Protein AF-A0A1S3S8U5-F1 (afdb_monomer_lite)

Foldseek 3Di:
DPPPQAQKKKKFFADDDPPDDPLLVVLCVVQVRPDHGWMAMDGDDPVNVVSLVSNQQGMAMAGEDLVLLLCQCQVFWWFCDPNDTHR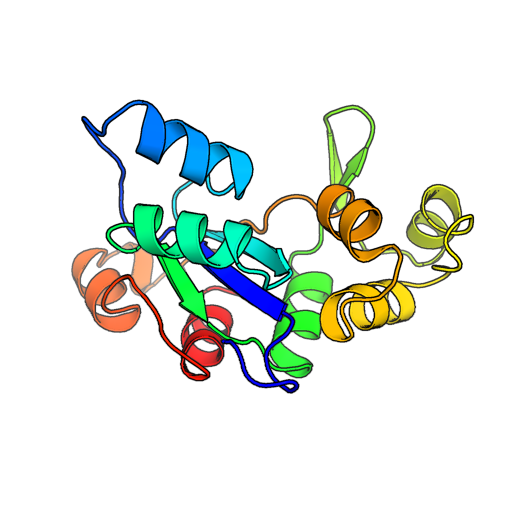QPDLCVQCVVCVVVVRRGSVSLSVCRNVVDPCNVVSRNRTRTGRFAADPVCVVPSPVVCVLLDGGHYDYHCVSVNSVRRD

Radius of gyration: 15.67 Å; chains: 1; bounding box: 39×31×40 Å

Structure (mmCIF, N/CA/C/O backbone):
data_AF-A0A1S3S8U5-F1
#
_entry.id   AF-A0A1S3S8U5-F1
#
loop_
_atom_site.group_PDB
_atom_site.id
_atom_site.type_symbol
_atom_site.label_atom_id
_atom_site.label_alt_id
_atom_site.label_comp_id
_atom_site.label_asym_id
_atom_site.label_entity_id
_atom_site.label_seq_id
_atom_site.pdbx_PDB_ins_code
_atom_site.Cartn_x
_atom_site.Cartn_y
_atom_site.Cartn_z
_atom_site.occupancy
_atom_site.B_iso_or_equiv
_atom_site.auth_seq_id
_atom_site.auth_comp_id
_atom_site.auth_asym_id
_atom_site.auth_atom_id
_atom_site.pdbx_PDB_model_num
ATOM 1 N N . MET A 1 1 ? -21.048 -1.174 -7.344 1.00 42.44 1 MET A N 1
ATOM 2 C CA . MET A 1 1 ? -19.752 -1.659 -7.884 1.00 42.44 1 MET A CA 1
ATOM 3 C C . MET A 1 1 ? -18.801 -0.467 -7.946 1.00 42.44 1 MET A C 1
ATOM 5 O O . MET A 1 1 ? -19.319 0.629 -8.128 1.00 42.44 1 MET A O 1
ATOM 9 N N . PRO A 1 2 ? -17.475 -0.616 -7.766 1.00 49.69 2 PRO A N 1
ATOM 10 C CA . PRO A 1 2 ? -16.551 0.492 -8.024 1.00 49.69 2 PRO A CA 1
ATOM 11 C C . PRO A 1 2 ? -16.723 0.948 -9.481 1.00 49.69 2 PRO A C 1
ATOM 13 O O . PRO A 1 2 ? -16.890 0.101 -10.359 1.00 49.69 2 PRO A O 1
ATOM 16 N N . SER A 1 3 ? -16.736 2.257 -9.741 1.00 58.00 3 SER A N 1
ATOM 17 C CA . SER A 1 3 ? -16.784 2.783 -11.111 1.00 58.00 3 SER A CA 1
ATOM 18 C C . SER A 1 3 ? -15.548 2.328 -11.900 1.00 58.00 3 SER A C 1
ATOM 20 O O . SER A 1 3 ? -14.514 2.017 -11.306 1.00 58.00 3 SER A O 1
ATOM 22 N N . ALA A 1 4 ? -15.617 2.316 -13.237 1.00 60.47 4 ALA A N 1
ATOM 23 C CA . ALA A 1 4 ? -14.496 1.917 -14.104 1.00 60.47 4 ALA A CA 1
ATOM 24 C C . ALA A 1 4 ? -13.181 2.677 -13.808 1.00 60.47 4 ALA A C 1
ATOM 26 O O . ALA A 1 4 ? -12.095 2.165 -14.067 1.00 60.47 4 ALA A O 1
ATOM 27 N N . LYS A 1 5 ? -13.288 3.868 -13.204 1.00 63.62 5 LYS A N 1
ATOM 28 C CA . LYS A 1 5 ? -12.179 4.747 -12.815 1.00 63.62 5 LYS A CA 1
ATOM 29 C C . LYS A 1 5 ? -11.425 4.281 -11.556 1.00 63.62 5 LYS A C 1
ATOM 31 O O . LYS A 1 5 ? -10.282 4.665 -11.352 1.00 63.62 5 LYS A O 1
ATOM 36 N N . ASN A 1 6 ? -12.029 3.420 -10.735 1.00 81.31 6 ASN A N 1
ATOM 37 C CA . ASN A 1 6 ? -11.580 3.119 -9.372 1.00 81.31 6 ASN A CA 1
ATOM 38 C C . ASN A 1 6 ? -11.155 1.649 -9.213 1.00 81.31 6 ASN A C 1
ATOM 40 O O . ASN A 1 6 ? -11.669 0.907 -8.372 1.00 81.31 6 ASN A O 1
ATOM 44 N N . ARG A 1 7 ? -10.217 1.215 -10.064 1.00 92.38 7 ARG A N 1
ATOM 45 C CA . ARG A 1 7 ? -9.703 -0.169 -10.101 1.00 92.38 7 ARG A CA 1
ATOM 46 C C . ARG A 1 7 ? -8.588 -0.442 -9.089 1.00 92.38 7 ARG A C 1
ATOM 48 O O . ARG A 1 7 ? -8.354 -1.605 -8.756 1.00 92.38 7 ARG A O 1
ATOM 55 N N . LEU A 1 8 ? -7.924 0.602 -8.598 1.00 96.06 8 LEU A N 1
ATOM 56 C CA . LEU A 1 8 ? -6.841 0.535 -7.621 1.00 96.06 8 LEU A CA 1
ATOM 57 C C . LEU A 1 8 ? -7.261 1.222 -6.328 1.00 96.06 8 LEU A C 1
AT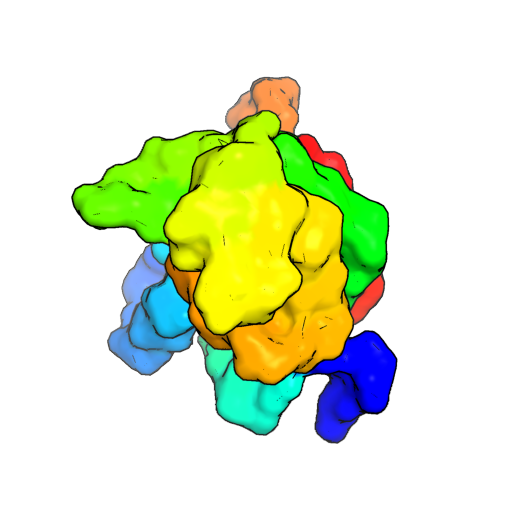OM 59 O O . LEU A 1 8 ? -7.675 2.375 -6.365 1.00 96.06 8 LEU A O 1
ATOM 63 N N . ALA A 1 9 ? -7.083 0.556 -5.193 1.00 96.88 9 ALA A N 1
ATOM 64 C CA . ALA A 1 9 ? -7.145 1.190 -3.887 1.00 96.88 9 ALA A CA 1
ATOM 65 C C . ALA A 1 9 ? -5.783 1.160 -3.194 1.00 96.88 9 ALA A C 1
ATOM 67 O O . ALA A 1 9 ? -4.979 0.247 -3.392 1.00 96.88 9 ALA A O 1
ATOM 68 N N . PHE A 1 10 ? -5.548 2.145 -2.340 1.00 97.38 10 PHE A N 1
ATOM 69 C CA . PHE A 1 10 ? -4.487 2.123 -1.349 1.00 97.38 10 PHE A CA 1
ATOM 70 C C . PHE A 1 10 ? -5.125 1.994 0.026 1.00 97.38 10 PHE A C 1
ATOM 72 O O . PHE A 1 10 ? -6.064 2.725 0.344 1.00 97.38 10 PHE A O 1
ATOM 79 N N . ALA A 1 11 ? -4.640 1.046 0.819 1.00 97.50 11 ALA A N 1
ATOM 80 C CA . ALA A 1 11 ? -5.132 0.775 2.159 1.00 97.50 11 ALA A CA 1
ATOM 81 C C . ALA A 1 11 ? -4.003 0.984 3.167 1.00 97.50 11 ALA A C 1
ATOM 83 O O . ALA A 1 11 ? -2.902 0.477 2.961 1.00 97.50 11 ALA A O 1
ATOM 84 N N . VAL A 1 12 ? -4.289 1.702 4.252 1.00 95.88 12 VAL A N 1
ATOM 85 C CA . VAL A 1 12 ? -3.351 2.020 5.332 1.00 95.88 12 VAL A CA 1
ATOM 86 C C . VAL A 1 12 ? -3.955 1.620 6.663 1.00 95.88 12 VAL A C 1
ATOM 88 O O . VAL A 1 12 ? -5.073 2.012 6.999 1.00 95.88 12 VAL A O 1
ATOM 91 N N . ARG A 1 13 ? -3.201 0.870 7.463 1.00 94.50 13 ARG A N 1
ATOM 92 C CA . ARG A 1 13 ? -3.594 0.588 8.843 1.00 94.50 13 ARG A CA 1
ATOM 93 C C . ARG A 1 13 ? -3.268 1.778 9.736 1.00 94.50 13 ARG A C 1
ATOM 95 O O . ARG A 1 13 ? -2.096 2.093 9.916 1.00 94.50 13 ARG A O 1
ATOM 102 N N . ILE A 1 14 ? -4.291 2.369 10.343 1.00 91.81 14 ILE A N 1
ATOM 103 C CA . ILE A 1 14 ? -4.152 3.579 11.170 1.00 91.81 14 ILE A CA 1
ATOM 104 C C . ILE A 1 14 ? -4.560 3.373 12.631 1.00 91.81 14 ILE A C 1
ATOM 106 O O . ILE A 1 14 ? -4.349 4.260 13.446 1.00 91.81 14 ILE A O 1
ATOM 110 N N . ARG A 1 15 ? -5.116 2.205 12.984 1.00 90.38 15 ARG A N 1
ATOM 111 C CA . ARG A 1 15 ? -5.403 1.837 14.378 1.00 90.38 15 ARG A CA 1
ATOM 112 C C . ARG A 1 15 ? -4.724 0.537 14.792 1.00 90.38 15 ARG A C 1
ATOM 114 O O . ARG A 1 15 ? -4.428 -0.354 13.979 1.00 90.38 15 ARG A O 1
ATOM 121 N N . GLU A 1 16 ? -4.491 0.425 16.093 1.00 90.25 16 GLU A N 1
ATOM 122 C CA . GLU A 1 16 ? -4.101 -0.832 16.714 1.00 90.25 16 GLU A CA 1
ATOM 123 C C . GLU A 1 16 ? -5.219 -1.874 16.596 1.00 90.25 16 GLU A C 1
ATOM 125 O O . GLU A 1 16 ? -6.399 -1.553 16.479 1.00 90.25 16 GLU A O 1
ATOM 130 N N . ILE A 1 17 ? -4.828 -3.146 16.600 1.00 90.31 17 ILE A N 1
ATOM 131 C CA . ILE A 1 17 ? -5.747 -4.277 16.482 1.00 90.31 17 ILE A CA 1
ATOM 132 C C . ILE A 1 17 ? -5.469 -5.173 17.681 1.00 90.31 17 ILE A C 1
ATOM 134 O O . ILE A 1 17 ? -4.387 -5.753 17.761 1.00 90.31 17 ILE A O 1
ATOM 138 N N . LYS A 1 18 ? -6.429 -5.265 18.603 1.00 89.94 18 LYS A N 1
ATOM 139 C CA . LYS A 1 18 ? -6.364 -6.090 19.818 1.00 89.94 18 LYS A CA 1
ATOM 140 C C . LYS A 1 18 ? -7.672 -6.868 19.961 1.00 89.94 18 LYS A C 1
ATOM 142 O O . LYS A 1 18 ? -8.733 -6.313 19.699 1.00 89.94 18 LYS A O 1
ATOM 147 N N . GLY A 1 19 ? -7.588 -8.149 20.326 1.00 88.38 19 GLY A N 1
ATOM 148 C CA . GLY A 1 19 ? -8.764 -8.972 20.652 1.00 88.38 19 GLY A CA 1
ATOM 149 C C . GLY A 1 19 ? -9.772 -9.192 19.516 1.00 88.38 19 GLY A C 1
ATOM 150 O O . GLY A 1 19 ? -10.950 -9.394 19.783 1.00 88.38 19 GLY A O 1
ATOM 151 N N . VAL A 1 20 ? -9.352 -9.131 18.247 1.00 92.44 20 VAL A N 1
ATOM 152 C CA . VAL A 1 20 ? -10.277 -9.266 17.106 1.00 92.44 20 VAL A CA 1
ATOM 153 C C . VAL A 1 20 ? -10.463 -10.713 16.662 1.00 92.44 20 VAL A C 1
ATOM 155 O O . VAL A 1 20 ? -9.562 -11.543 16.815 1.00 92.44 20 VAL A O 1
ATOM 158 N N . SER A 1 21 ? -11.604 -10.988 16.026 1.00 94.38 21 SER A N 1
ATOM 159 C CA . SER A 1 21 ? -11.928 -12.317 15.501 1.00 94.38 21 SER A CA 1
ATOM 160 C C . SER A 1 21 ? -10.871 -12.833 14.506 1.00 94.38 21 SER A C 1
ATOM 162 O O . SER A 1 21 ? -10.307 -12.043 13.735 1.00 94.38 21 SER A O 1
ATOM 164 N N . PRO A 1 22 ? -10.640 -14.160 14.427 1.00 95.00 22 PRO A N 1
ATOM 165 C CA . PRO A 1 22 ? -9.688 -14.750 13.479 1.00 95.00 22 PRO A CA 1
ATOM 166 C C . PRO A 1 22 ? -9.951 -14.350 12.021 1.00 95.00 22 PRO A C 1
ATOM 168 O O . PRO A 1 22 ? -9.023 -14.207 11.225 1.00 95.00 22 PRO A O 1
ATOM 171 N N . ARG A 1 23 ? -11.222 -14.109 11.674 1.00 94.12 23 ARG A N 1
ATOM 172 C CA . ARG A 1 23 ? -11.640 -13.662 10.341 1.00 94.12 23 ARG A CA 1
ATOM 173 C C . ARG A 1 23 ? -11.061 -12.286 9.993 1.00 94.12 23 ARG A C 1
ATOM 175 O O . ARG A 1 23 ? -10.493 -12.128 8.914 1.00 94.12 23 ARG A O 1
ATOM 182 N N . VAL A 1 24 ? -11.139 -11.326 10.920 1.00 94.62 24 VAL A N 1
ATOM 183 C CA . VAL A 1 24 ? -10.561 -9.981 10.752 1.00 94.62 24 VAL A CA 1
ATOM 184 C C . VAL A 1 24 ? -9.035 -10.058 10.706 1.00 94.62 24 VAL A C 1
ATOM 186 O O . VAL A 1 24 ? -8.423 -9.455 9.823 1.00 94.62 24 VAL A O 1
ATOM 189 N N . GLN A 1 25 ? -8.410 -10.857 11.583 1.00 94.25 25 GLN A N 1
ATOM 190 C CA . GLN A 1 25 ? -6.952 -11.050 11.569 1.00 94.25 25 GLN A CA 1
ATOM 191 C C . GLN A 1 25 ? -6.470 -11.578 10.216 1.00 94.25 25 GLN A C 1
ATOM 193 O O . GLN A 1 25 ? -5.512 -11.051 9.646 1.00 94.25 25 GLN A O 1
ATOM 198 N N . LYS A 1 26 ? -7.164 -12.581 9.666 1.00 95.06 26 LYS A N 1
ATOM 199 C CA . LYS A 1 26 ? -6.852 -13.149 8.353 1.00 95.06 26 LYS A CA 1
ATOM 200 C C . LYS A 1 26 ? -7.025 -12.116 7.238 1.00 95.06 26 LYS A C 1
ATOM 202 O O . LYS A 1 26 ? -6.147 -12.016 6.388 1.00 95.06 26 LYS A O 1
ATOM 207 N N . GLY A 1 27 ? -8.080 -11.298 7.275 1.00 95.56 27 GLY A N 1
ATOM 208 C CA . GLY A 1 27 ? -8.278 -10.198 6.322 1.00 95.56 27 GLY A CA 1
ATOM 209 C C . GLY A 1 27 ? -7.113 -9.201 6.319 1.00 95.56 27 GLY A C 1
ATOM 210 O O . GLY A 1 27 ? -6.535 -8.914 5.272 1.00 95.56 27 GLY A O 1
ATOM 211 N N . VAL A 1 28 ? -6.684 -8.749 7.499 1.00 95.25 28 VAL A N 1
ATOM 212 C CA . VAL A 1 28 ? -5.539 -7.833 7.656 1.00 95.25 28 VAL A CA 1
ATOM 213 C C . VAL A 1 28 ? -4.235 -8.466 7.164 1.00 95.25 28 VAL A C 1
ATOM 215 O O . VAL A 1 28 ? -3.423 -7.803 6.513 1.00 95.25 28 VAL A O 1
ATOM 218 N N . GLN A 1 29 ? -4.028 -9.758 7.430 1.00 94.62 29 GLN A N 1
ATOM 219 C CA . GLN A 1 29 ? -2.859 -10.492 6.944 1.00 94.62 29 GLN A CA 1
ATOM 220 C C . GLN A 1 29 ? -2.858 -10.653 5.419 1.00 94.62 29 GLN A C 1
ATOM 222 O O . GLN A 1 29 ? -1.802 -10.478 4.812 1.00 94.62 29 GLN A O 1
ATOM 227 N N . MET A 1 30 ? -4.010 -10.946 4.805 1.00 95.19 30 MET A N 1
ATOM 228 C CA . MET A 1 30 ? -4.157 -11.065 3.348 1.00 95.19 30 MET A CA 1
ATOM 229 C C . MET A 1 30 ? -3.924 -9.728 2.639 1.00 95.19 30 MET A C 1
ATOM 231 O O . MET A 1 30 ? -3.288 -9.697 1.590 1.00 95.19 30 MET A O 1
ATOM 235 N N . LEU A 1 31 ? -4.352 -8.618 3.247 1.00 95.94 31 LEU A N 1
ATOM 236 C CA . LEU A 1 31 ? -4.043 -7.260 2.780 1.00 95.94 31 LEU A CA 1
ATOM 237 C C . LEU A 1 31 ? -2.599 -6.829 3.085 1.00 95.94 31 LEU A C 1
ATOM 239 O O . LEU A 1 31 ? -2.156 -5.783 2.618 1.00 95.94 31 LEU A O 1
ATOM 243 N N . ARG A 1 32 ? -1.845 -7.647 3.831 1.00 95.50 32 ARG A N 1
ATOM 244 C CA . ARG A 1 32 ? -0.449 -7.417 4.234 1.00 95.50 32 ARG A CA 1
ATOM 245 C C . ARG A 1 32 ? -0.259 -6.216 5.177 1.00 95.50 32 ARG A C 1
ATOM 247 O O . ARG A 1 32 ? 0.849 -5.705 5.309 1.00 95.50 32 ARG A O 1
ATOM 254 N N . LEU A 1 33 ? -1.303 -5.836 5.917 1.00 95.75 33 LEU A N 1
ATOM 255 C CA . LEU A 1 33 ? -1.346 -4.666 6.808 1.00 95.75 33 LEU A CA 1
ATOM 256 C C . LEU A 1 33 ? -0.986 -5.007 8.271 1.00 95.75 33 LEU A C 1
ATOM 258 O O . LEU A 1 33 ? -1.687 -4.674 9.231 1.00 95.75 33 LEU A O 1
ATOM 262 N N . ARG A 1 34 ? 0.115 -5.743 8.466 1.00 92.44 34 ARG A N 1
ATOM 263 C CA . ARG A 1 34 ? 0.465 -6.345 9.772 1.00 92.44 34 ARG A CA 1
ATOM 264 C C . ARG A 1 34 ? 0.968 -5.349 10.816 1.00 92.44 34 ARG A C 1
ATOM 266 O O . ARG A 1 34 ? 0.837 -5.618 12.007 1.00 92.44 34 ARG A O 1
ATOM 273 N N . LYS A 1 35 ? 1.560 -4.234 10.392 1.00 92.31 35 LYS A N 1
ATOM 274 C CA . LYS A 1 35 ? 2.135 -3.207 11.277 1.00 92.31 35 LYS A CA 1
ATOM 275 C C . LYS A 1 35 ? 1.249 -1.959 11.267 1.00 92.31 35 LYS A C 1
ATOM 277 O O . LYS A 1 35 ? 0.592 -1.688 10.261 1.00 92.31 35 LYS A O 1
ATOM 282 N N . LEU A 1 36 ? 1.232 -1.205 12.363 1.00 91.25 36 LEU A N 1
ATOM 283 C CA . LEU A 1 36 ? 0.638 0.133 12.358 1.00 91.25 36 LEU A CA 1
ATOM 284 C C . LEU A 1 36 ? 1.364 1.002 11.317 1.00 91.25 36 LEU A C 1
ATOM 286 O O . LEU A 1 36 ? 2.569 0.836 11.122 1.00 91.25 36 LEU A O 1
ATOM 290 N N . PHE A 1 37 ? 0.616 1.839 10.600 1.00 91.88 37 PHE A N 1
ATOM 291 C CA . PHE A 1 37 ? 1.089 2.652 9.473 1.00 91.88 37 PHE A CA 1
ATOM 292 C C . PHE A 1 37 ? 1.736 1.849 8.334 1.00 91.88 37 PHE A C 1
ATOM 294 O O . PHE A 1 37 ? 2.537 2.369 7.559 1.00 91.88 37 PHE A O 1
ATOM 301 N N . SER A 1 38 ? 1.374 0.568 8.194 1.00 94.69 38 SER A N 1
ATOM 302 C CA . SER A 1 38 ? 1.660 -0.161 6.958 1.00 94.69 38 SER A CA 1
ATOM 303 C C . SER A 1 38 ? 0.629 0.178 5.886 1.00 94.69 38 SER A C 1
ATOM 305 O O . SER A 1 38 ? -0.558 0.311 6.192 1.00 94.69 38 SER A O 1
ATOM 307 N N . GLY A 1 39 ? 1.097 0.321 4.647 1.00 96.44 39 GLY A N 1
ATOM 308 C CA . GLY A 1 39 ? 0.284 0.617 3.474 1.00 96.44 39 GLY A CA 1
ATOM 309 C C . GLY A 1 39 ? 0.470 -0.417 2.365 1.00 96.44 39 GLY A C 1
ATOM 310 O O . GLY A 1 39 ? 1.564 -0.952 2.185 1.00 96.44 39 GLY A O 1
ATOM 311 N N . ALA A 1 40 ? -0.584 -0.711 1.608 1.00 97.50 40 ALA A N 1
ATOM 312 C CA . ALA A 1 40 ? -0.512 -1.621 0.467 1.00 97.50 40 ALA A CA 1
ATOM 313 C C . ALA A 1 40 ? -1.498 -1.242 -0.644 1.00 97.50 40 ALA A C 1
ATOM 315 O O . ALA A 1 40 ? -2.613 -0.784 -0.385 1.00 97.50 40 ALA A O 1
ATOM 316 N N . PHE A 1 41 ? -1.090 -1.495 -1.889 1.00 97.75 41 PHE A N 1
ATOM 317 C CA . PHE A 1 41 ? -1.960 -1.410 -3.059 1.00 97.75 41 PHE A CA 1
ATOM 318 C C . PHE A 1 41 ? -2.857 -2.644 -3.173 1.00 97.75 41 PHE A C 1
ATOM 320 O O . PHE A 1 41 ? -2.398 -3.783 -3.039 1.00 97.75 41 PHE A O 1
ATOM 327 N N . VAL A 1 42 ? -4.135 -2.416 -3.468 1.00 97.12 42 VAL A N 1
ATOM 328 C CA . VAL A 1 42 ? -5.183 -3.433 -3.546 1.00 97.12 42 VAL A CA 1
ATOM 329 C C . VAL A 1 42 ? -5.946 -3.273 -4.859 1.00 97.12 42 VAL A C 1
ATOM 331 O O . VAL A 1 42 ? -6.532 -2.228 -5.130 1.00 97.12 42 VAL A O 1
ATOM 334 N N . LYS A 1 43 ? -5.987 -4.335 -5.668 1.00 96.06 43 LYS A N 1
ATOM 335 C CA . LYS A 1 43 ? -6.848 -4.400 -6.857 1.00 96.06 43 LYS A CA 1
ATOM 336 C C . LYS A 1 43 ? -8.307 -4.503 -6.425 1.00 96.06 43 LYS A C 1
ATOM 338 O O . LYS A 1 43 ? -8.670 -5.411 -5.674 1.00 96.06 43 LYS A O 1
ATOM 343 N N . MET A 1 44 ? -9.149 -3.604 -6.919 1.00 95.00 44 MET A N 1
ATOM 344 C CA . MET A 1 44 ? -10.568 -3.550 -6.577 1.00 95.00 44 MET A CA 1
ATOM 345 C C . MET A 1 44 ? -11.363 -4.609 -7.342 1.00 95.00 44 MET A C 1
ATOM 347 O O . MET A 1 44 ? -11.368 -4.659 -8.568 1.00 95.00 44 MET A O 1
ATOM 351 N N . ASN A 1 45 ? -12.045 -5.471 -6.594 1.00 93.81 45 ASN A N 1
ATOM 352 C CA . ASN A 1 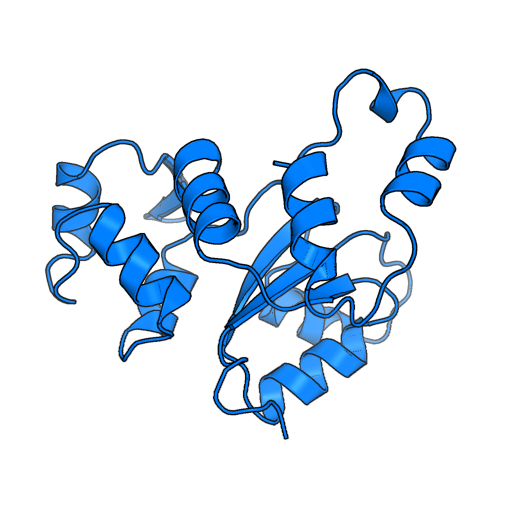45 ? -13.022 -6.448 -7.058 1.00 93.81 45 ASN A CA 1
ATOM 353 C C . ASN A 1 45 ? -14.021 -6.727 -5.916 1.00 93.81 45 ASN A C 1
ATOM 355 O O . ASN A 1 45 ? -13.902 -6.163 -4.826 1.00 93.81 45 ASN A O 1
ATOM 359 N N . LYS A 1 46 ? -15.028 -7.582 -6.145 1.00 92.94 46 LYS A N 1
ATOM 360 C CA . LYS A 1 46 ? -16.053 -7.880 -5.124 1.00 92.94 46 LYS A CA 1
ATOM 361 C C . LYS A 1 46 ? -15.437 -8.437 -3.830 1.00 92.94 46 LYS A C 1
ATOM 363 O O . LYS A 1 46 ? -15.838 -8.038 -2.740 1.00 92.94 46 LYS A O 1
ATOM 368 N N . THR A 1 47 ? -14.434 -9.303 -3.953 1.00 94.06 47 THR A N 1
ATOM 369 C CA . THR A 1 47 ? -13.762 -9.958 -2.825 1.00 94.06 47 THR A CA 1
ATOM 370 C C . THR A 1 47 ? -12.888 -8.991 -2.037 1.00 94.06 47 THR A C 1
ATOM 372 O O . THR A 1 47 ? -12.993 -8.942 -0.814 1.00 94.06 47 THR A O 1
ATOM 375 N N . SER A 1 48 ? -12.049 -8.195 -2.706 1.00 95.19 48 SER A N 1
ATOM 376 C CA . SER A 1 48 ? -11.211 -7.203 -2.030 1.00 95.19 48 SER A CA 1
ATOM 377 C C . SER A 1 48 ? -12.053 -6.113 -1.381 1.00 95.19 48 SER A C 1
ATOM 379 O O . SER A 1 48 ? -11.734 -5.703 -0.273 1.00 95.19 48 SER A O 1
ATOM 381 N N . MET A 1 49 ? -13.183 -5.728 -1.981 1.00 95.19 49 MET A N 1
ATOM 382 C CA . MET A 1 49 ? -14.132 -4.825 -1.335 1.00 95.19 49 MET A CA 1
ATOM 383 C C . MET A 1 49 ? -14.751 -5.454 -0.076 1.00 95.19 49 MET A C 1
ATOM 385 O O . MET A 1 49 ? -14.773 -4.837 0.982 1.00 95.19 49 MET A O 1
ATOM 389 N N . ALA A 1 50 ? -15.222 -6.700 -0.129 1.00 95.44 50 ALA A N 1
ATOM 390 C CA . ALA A 1 50 ? -15.737 -7.359 1.075 1.00 95.44 50 ALA A CA 1
ATOM 391 C C . ALA A 1 50 ? -14.669 -7.456 2.185 1.00 95.44 50 ALA A C 1
ATOM 393 O O . ALA A 1 50 ? -14.972 -7.279 3.364 1.00 95.44 50 ALA A O 1
ATOM 394 N N . MET A 1 51 ? -13.411 -7.691 1.803 1.00 96.19 51 MET A N 1
ATOM 395 C CA . MET A 1 51 ? -12.282 -7.762 2.728 1.00 96.19 51 MET A CA 1
ATOM 396 C C . MET A 1 51 ? -11.942 -6.394 3.330 1.00 96.19 51 MET A C 1
ATOM 398 O O . MET A 1 51 ? -11.741 -6.309 4.536 1.00 96.19 51 MET A O 1
ATOM 402 N N . LEU A 1 52 ? -11.936 -5.331 2.519 1.00 96.44 52 LEU A N 1
ATOM 403 C CA . LEU A 1 52 ? -11.746 -3.954 2.979 1.00 96.44 52 LEU A CA 1
ATOM 404 C C . LEU A 1 52 ? -12.850 -3.556 3.959 1.00 96.44 52 LEU A C 1
ATOM 406 O O . LEU A 1 52 ? -12.519 -3.129 5.057 1.00 96.44 52 LEU A O 1
ATOM 410 N N . LYS A 1 53 ? -14.124 -3.817 3.627 1.00 95.81 53 LYS A N 1
ATOM 411 C CA . LYS A 1 53 ? -15.276 -3.574 4.515 1.00 95.81 53 LYS A CA 1
ATOM 412 C C . LYS A 1 53 ? -15.132 -4.237 5.880 1.00 95.81 53 LYS A C 1
ATOM 414 O O . LYS A 1 53 ? -15.423 -3.641 6.906 1.00 95.81 53 LYS A O 1
ATOM 419 N N . MET A 1 54 ? -14.635 -5.469 5.902 1.00 95.94 54 MET A N 1
ATOM 420 C CA . MET A 1 54 ? -14.407 -6.204 7.145 1.00 95.94 54 MET A CA 1
ATOM 421 C C . MET A 1 54 ? -13.334 -5.564 8.038 1.00 95.94 54 MET A C 1
ATOM 423 O O . MET A 1 54 ? -13.419 -5.667 9.259 1.00 95.94 54 MET A O 1
ATOM 427 N N . VAL A 1 55 ? -12.314 -4.935 7.447 1.00 96.25 55 VAL A N 1
ATOM 428 C CA . VAL A 1 55 ? -11.197 -4.322 8.187 1.00 96.25 55 VAL A CA 1
ATOM 429 C C . VAL A 1 55 ? -11.341 -2.805 8.351 1.00 96.25 55 VAL A C 1
ATOM 431 O O . VAL A 1 55 ? -10.466 -2.185 8.959 1.00 96.25 55 VAL A O 1
ATOM 434 N N . GLU A 1 56 ? -12.434 -2.216 7.851 1.00 95.00 56 GLU A N 1
ATOM 435 C CA . GLU A 1 56 ? -12.733 -0.778 7.909 1.00 95.00 56 GLU A CA 1
ATOM 436 C C . GLU A 1 56 ? -12.511 -0.158 9.289 1.00 95.00 56 GLU A C 1
ATOM 438 O O . GLU A 1 56 ? -11.906 0.906 9.316 1.00 95.00 56 GLU A O 1
ATOM 443 N N . PRO A 1 57 ? -12.863 -0.790 10.429 1.00 94.88 57 PRO A N 1
ATOM 444 C CA . PRO A 1 57 ? -12.641 -0.192 11.749 1.00 94.88 57 PRO A CA 1
ATOM 445 C C . PRO A 1 57 ? -11.173 0.100 12.100 1.00 94.88 57 PRO A C 1
ATOM 447 O O . PRO A 1 57 ? -10.913 0.819 13.064 1.00 94.88 57 PRO A O 1
ATOM 450 N N . TYR A 1 58 ? -10.214 -0.450 11.347 1.00 94.44 58 TYR A N 1
ATOM 451 C CA . TYR A 1 58 ? -8.774 -0.338 11.613 1.00 94.44 58 TYR A CA 1
ATOM 452 C C . TYR A 1 58 ? -7.971 0.260 10.455 1.00 94.44 58 TYR A C 1
ATOM 454 O O . TYR A 1 58 ? -6.810 0.652 10.629 1.00 94.44 58 TYR A O 1
ATOM 462 N N . VAL A 1 59 ? -8.566 0.292 9.264 1.00 95.75 59 VAL A N 1
ATOM 463 C CA . VAL A 1 59 ? -7.892 0.601 8.005 1.00 95.75 59 VAL A CA 1
ATOM 464 C C . VAL A 1 59 ? -8.605 1.756 7.321 1.00 95.75 59 VAL A C 1
ATOM 466 O O . VAL A 1 59 ? -9.801 1.682 7.053 1.00 95.75 59 VAL A O 1
ATOM 469 N N . ALA A 1 60 ? -7.856 2.804 6.994 1.00 95.88 60 ALA A N 1
ATOM 470 C CA . ALA A 1 60 ? -8.298 3.824 6.056 1.00 95.88 60 ALA A CA 1
ATOM 471 C C . ALA A 1 60 ? -7.924 3.383 4.638 1.00 95.88 60 ALA A C 1
ATOM 473 O O . ALA A 1 60 ? -6.798 2.944 4.400 1.00 95.88 60 ALA A O 1
ATOM 474 N N . TRP A 1 61 ? -8.850 3.478 3.690 1.00 97.06 61 TRP A N 1
ATOM 475 C CA . TRP A 1 61 ? -8.579 3.094 2.306 1.00 97.06 61 TRP A CA 1
ATOM 476 C C . TRP A 1 61 ? -9.297 4.000 1.313 1.00 97.06 61 TRP A C 1
ATOM 478 O O . TRP A 1 61 ? -10.348 4.563 1.603 1.00 97.06 61 TRP A O 1
ATOM 488 N N . GLY A 1 62 ? -8.733 4.148 0.121 1.00 96.19 62 GLY A N 1
ATOM 489 C CA . GLY A 1 62 ? -9.314 4.977 -0.930 1.00 96.19 62 GLY A CA 1
ATOM 490 C C . GLY A 1 62 ? -8.582 4.818 -2.253 1.00 96.19 62 GLY A C 1
ATOM 491 O O . GLY A 1 62 ? -7.797 3.887 -2.417 1.00 96.19 62 GLY A O 1
ATOM 492 N N . PHE A 1 63 ? -8.828 5.727 -3.188 1.00 96.19 63 PHE A N 1
ATOM 493 C CA . PHE A 1 63 ? -8.309 5.674 -4.552 1.00 96.19 63 PHE A CA 1
ATOM 494 C C . PHE A 1 63 ? -7.106 6.622 -4.697 1.00 96.19 63 PHE A C 1
ATOM 496 O O . PHE A 1 63 ? -7.275 7.847 -4.641 1.00 96.19 63 PHE A O 1
ATOM 503 N N . PRO A 1 64 ? -5.877 6.088 -4.834 1.00 96.12 64 PRO A N 1
ATOM 504 C CA . PRO A 1 64 ? -4.698 6.920 -4.997 1.00 96.12 64 PRO A CA 1
ATOM 505 C C . PRO A 1 64 ? -4.662 7.529 -6.405 1.00 96.12 64 PRO A C 1
ATOM 507 O O . PRO A 1 64 ? -5.088 6.911 -7.381 1.00 96.12 64 PRO A O 1
ATOM 510 N N . ASN A 1 65 ? -4.120 8.737 -6.523 1.00 95.00 65 ASN A N 1
ATOM 511 C CA . ASN A 1 65 ? -3.794 9.339 -7.813 1.00 95.00 65 ASN A CA 1
ATOM 512 C C . ASN A 1 65 ? -2.383 8.919 -8.276 1.00 95.00 65 ASN A C 1
ATOM 514 O O . ASN A 1 65 ? -1.596 8.376 -7.498 1.00 95.00 65 ASN A O 1
ATOM 518 N N . TRP A 1 66 ? -2.057 9.193 -9.544 1.00 94.31 66 TRP A N 1
ATOM 519 C CA . TRP A 1 66 ? -0.751 8.868 -10.133 1.00 94.31 66 TRP A CA 1
ATOM 520 C C . TRP A 1 66 ? 0.424 9.400 -9.306 1.00 94.31 66 TRP A C 1
ATOM 522 O O . TRP A 1 66 ? 1.371 8.670 -9.019 1.00 94.31 66 TRP A O 1
ATOM 532 N N . LYS A 1 67 ? 0.333 10.660 -8.861 1.00 95.00 67 LYS A N 1
ATOM 533 C CA . LYS A 1 67 ? 1.375 11.320 -8.069 1.00 95.00 67 LYS A CA 1
ATOM 534 C C . LYS A 1 67 ? 1.638 10.575 -6.760 1.00 95.00 67 LYS A C 1
ATOM 536 O O . LYS A 1 67 ? 2.790 10.302 -6.446 1.00 95.00 67 LYS A O 1
ATOM 541 N N . SER A 1 68 ? 0.594 10.194 -6.029 1.00 95.62 68 SER A N 1
ATOM 542 C CA . SER A 1 68 ? 0.717 9.453 -4.773 1.00 95.62 68 SER A CA 1
ATOM 543 C C . SER A 1 68 ? 1.288 8.049 -4.974 1.00 95.62 68 SER A C 1
ATOM 545 O O . SER A 1 68 ? 2.122 7.627 -4.177 1.00 95.62 68 SER A O 1
ATOM 547 N N . VAL A 1 69 ? 0.900 7.336 -6.040 1.00 96.25 69 VAL A N 1
ATOM 548 C CA . VAL A 1 69 ? 1.493 6.025 -6.370 1.00 96.25 69 VAL A CA 1
ATOM 549 C C . VAL A 1 69 ? 2.984 6.167 -6.673 1.00 96.25 69 VAL A C 1
ATOM 551 O O . VAL A 1 69 ? 3.803 5.457 -6.087 1.00 96.25 69 VAL A O 1
ATOM 554 N N . ARG A 1 70 ? 3.334 7.124 -7.537 1.00 95.62 70 ARG A N 1
ATOM 555 C CA . ARG A 1 70 ? 4.711 7.418 -7.935 1.00 95.62 70 ARG A CA 1
ATOM 556 C C . ARG A 1 70 ? 5.582 7.792 -6.740 1.00 95.62 70 ARG A C 1
ATOM 558 O O . ARG A 1 70 ? 6.635 7.198 -6.544 1.00 95.62 70 ARG A O 1
ATOM 565 N N . GLU A 1 71 ? 5.135 8.728 -5.906 1.00 94.56 71 GLU A N 1
ATOM 566 C CA . GLU A 1 71 ? 5.889 9.159 -4.725 1.00 94.56 71 GLU A CA 1
ATOM 567 C C . GLU A 1 71 ? 6.072 8.038 -3.695 1.00 94.56 71 GLU A C 1
ATOM 569 O O . GLU A 1 71 ? 7.135 7.960 -3.083 1.00 94.56 71 GLU A O 1
ATOM 574 N N . LEU A 1 72 ? 5.072 7.172 -3.489 1.00 95.19 72 LEU A N 1
ATOM 575 C CA . LEU A 1 72 ? 5.193 6.027 -2.580 1.00 95.19 72 LEU A CA 1
ATOM 576 C C . LEU A 1 72 ? 6.257 5.044 -3.063 1.00 95.19 72 LEU A C 1
ATOM 578 O O . LEU A 1 72 ? 7.112 4.625 -2.285 1.00 95.19 72 LEU A O 1
ATOM 582 N N . ILE A 1 73 ? 6.208 4.679 -4.343 1.00 94.50 73 ILE A N 1
ATOM 583 C CA . ILE A 1 73 ? 7.150 3.724 -4.929 1.00 94.50 73 ILE A CA 1
ATOM 584 C C . ILE A 1 73 ? 8.564 4.311 -4.951 1.00 94.50 73 ILE A C 1
ATOM 586 O O . ILE A 1 73 ? 9.493 3.636 -4.522 1.00 94.50 73 ILE A O 1
ATOM 590 N N . LEU A 1 74 ? 8.733 5.570 -5.357 1.00 93.06 74 LEU A N 1
ATOM 591 C CA . LEU A 1 74 ? 10.055 6.198 -5.428 1.00 93.06 74 LEU A CA 1
ATOM 592 C C . LEU A 1 74 ? 10.694 6.407 -4.050 1.00 93.06 74 LEU A C 1
ATOM 594 O O . LEU A 1 74 ? 11.883 6.165 -3.884 1.00 93.06 74 LEU A O 1
ATOM 598 N N . LYS A 1 75 ? 9.927 6.863 -3.052 1.00 92.00 75 LYS A N 1
ATOM 599 C CA . LYS A 1 75 ? 10.486 7.199 -1.730 1.00 92.00 75 LYS A CA 1
ATOM 600 C C . LYS A 1 75 ? 10.566 6.005 -0.787 1.00 92.00 75 LYS A C 1
ATOM 602 O O . LYS A 1 75 ? 11.433 5.961 0.082 1.00 92.00 75 LYS A O 1
ATOM 607 N N . ARG A 1 76 ? 9.622 5.066 -0.895 1.00 92.75 76 ARG A N 1
ATOM 608 C CA . ARG A 1 76 ? 9.421 3.985 0.086 1.00 92.75 76 ARG A CA 1
ATOM 609 C C . ARG A 1 76 ? 9.298 2.602 -0.540 1.00 92.75 76 ARG A C 1
ATOM 611 O O . ARG A 1 76 ? 9.074 1.634 0.190 1.00 92.75 76 ARG A O 1
ATOM 618 N N . GLY A 1 77 ? 9.426 2.491 -1.860 1.00 93.69 77 GLY A N 1
ATOM 619 C CA . GLY A 1 77 ? 9.382 1.223 -2.568 1.00 93.69 77 GLY A CA 1
ATOM 620 C C . GLY A 1 77 ? 10.531 0.318 -2.146 1.00 93.69 77 GLY A C 1
ATOM 621 O O . GLY A 1 77 ? 11.706 0.665 -2.241 1.00 93.69 77 GLY A O 1
ATOM 622 N N . GLN A 1 78 ? 10.176 -0.872 -1.680 1.00 95.00 78 GLN A N 1
ATOM 623 C CA . GLN A 1 78 ? 11.121 -1.935 -1.374 1.00 95.00 78 GLN A CA 1
ATOM 624 C C . GLN A 1 78 ? 10.659 -3.197 -2.088 1.00 95.00 78 GLN A C 1
ATOM 626 O O . GLN A 1 78 ? 9.476 -3.523 -2.052 1.00 95.00 78 GLN A O 1
ATOM 631 N N . ALA A 1 79 ? 11.575 -3.917 -2.714 1.00 94.25 79 ALA A N 1
ATOM 632 C CA . ALA A 1 79 ? 11.344 -5.237 -3.263 1.00 94.25 79 ALA A CA 1
ATOM 633 C C . ALA A 1 79 ? 11.500 -6.313 -2.189 1.00 94.25 79 ALA A C 1
ATOM 635 O O . ALA A 1 79 ? 12.348 -6.224 -1.299 1.00 94.25 79 ALA A O 1
ATOM 636 N N . LYS A 1 80 ? 10.699 -7.366 -2.308 1.00 92.75 80 LYS A N 1
ATOM 637 C CA . LYS A 1 80 ? 10.809 -8.598 -1.537 1.00 92.75 80 LYS A CA 1
ATOM 638 C C . LYS A 1 80 ? 11.664 -9.609 -2.306 1.00 92.75 80 LYS A C 1
ATOM 640 O O . LYS A 1 80 ? 11.154 -10.258 -3.215 1.00 92.75 80 LYS A O 1
ATOM 645 N N . ILE A 1 81 ? 12.916 -9.785 -1.889 1.00 89.44 81 ILE A N 1
ATOM 646 C CA . ILE A 1 81 ? 13.860 -10.775 -2.440 1.00 89.44 81 ILE A CA 1
ATOM 647 C C . ILE A 1 81 ? 14.285 -11.719 -1.322 1.00 89.44 81 ILE A C 1
ATOM 649 O O . ILE A 1 81 ? 14.628 -11.240 -0.248 1.00 89.44 81 ILE A O 1
ATOM 653 N N . ASP A 1 82 ? 14.216 -13.034 -1.537 1.00 84.31 82 ASP A N 1
ATOM 654 C CA . ASP A 1 82 ? 14.752 -14.065 -0.628 1.00 84.31 82 ASP A CA 1
ATOM 655 C C . ASP A 1 82 ? 14.444 -13.847 0.861 1.00 84.31 82 ASP A C 1
ATOM 657 O O . ASP A 1 82 ? 15.273 -14.030 1.746 1.00 84.31 82 ASP A O 1
ATOM 661 N N . LYS A 1 83 ? 13.196 -13.447 1.148 1.00 81.31 83 LYS A N 1
ATOM 662 C CA . LYS A 1 83 ? 12.672 -13.096 2.488 1.00 81.31 83 LYS A CA 1
ATOM 663 C C . LYS A 1 83 ? 13.242 -11.798 3.095 1.00 81.31 83 LYS A C 1
ATOM 665 O O . LYS A 1 83 ? 12.735 -11.366 4.132 1.00 81.31 83 LYS A O 1
ATOM 670 N N . GLY A 1 84 ? 14.197 -11.149 2.439 1.00 88.12 84 GLY A N 1
ATOM 671 C CA . GLY A 1 84 ? 14.711 -9.815 2.734 1.00 88.12 84 GLY A CA 1
ATOM 672 C C . GLY A 1 84 ? 13.957 -8.678 2.031 1.00 88.12 84 GLY A C 1
ATOM 673 O O . GLY A 1 84 ? 12.936 -8.879 1.362 1.00 88.12 84 GLY A O 1
ATOM 674 N N . ARG A 1 85 ? 14.459 -7.453 2.233 1.00 91.31 85 ARG A N 1
ATOM 675 C CA . ARG A 1 85 ? 13.949 -6.215 1.627 1.00 91.31 85 ARG A CA 1
ATOM 676 C C . ARG A 1 85 ? 15.095 -5.459 0.978 1.00 91.31 85 ARG A C 1
ATOM 678 O O . ARG A 1 85 ? 16.085 -5.191 1.650 1.00 91.31 85 ARG A O 1
ATOM 685 N N . VAL A 1 86 ? 14.926 -5.084 -0.283 1.00 92.31 86 VAL A N 1
ATOM 686 C CA . VAL A 1 86 ? 15.907 -4.304 -1.049 1.00 92.31 86 VAL A CA 1
ATOM 687 C C . VAL A 1 86 ? 15.222 -3.043 -1.555 1.00 92.31 86 VAL A C 1
ATOM 689 O O . VAL A 1 86 ? 14.073 -3.107 -1.983 1.00 92.31 86 VAL A O 1
ATOM 692 N N . ALA A 1 87 ? 15.867 -1.884 -1.458 1.00 91.81 87 ALA A N 1
ATOM 693 C CA . ALA A 1 87 ? 15.279 -0.638 -1.945 1.00 91.81 87 ALA A CA 1
ATOM 694 C C . ALA A 1 87 ? 15.147 -0.657 -3.479 1.00 91.81 87 ALA A C 1
ATOM 696 O O . ALA A 1 87 ? 16.033 -1.146 -4.176 1.00 91.81 87 ALA A O 1
ATOM 697 N N . LEU A 1 88 ? 14.042 -0.121 -4.004 1.00 89.69 88 LEU A N 1
ATOM 698 C CA . LEU A 1 88 ? 13.826 0.031 -5.446 1.00 89.69 88 LEU A CA 1
ATOM 699 C C . LEU A 1 88 ? 14.544 1.291 -5.955 1.00 89.69 88 LEU A C 1
ATOM 701 O O . LEU A 1 88 ? 13.903 2.291 -6.260 1.00 89.69 88 LEU A O 1
ATOM 705 N N . THR A 1 89 ? 15.877 1.265 -5.982 1.00 80.75 89 THR A N 1
ATOM 706 C CA . THR A 1 89 ? 16.704 2.428 -6.365 1.00 80.75 89 THR A CA 1
ATOM 707 C C . THR A 1 89 ? 17.266 2.353 -7.780 1.00 80.75 89 THR A C 1
ATOM 709 O O . THR A 1 89 ? 17.657 3.383 -8.317 1.00 80.75 89 THR A O 1
ATOM 712 N N . ASP A 1 90 ? 17.320 1.163 -8.384 1.00 81.75 90 ASP A N 1
ATOM 713 C CA . ASP A 1 90 ? 17.954 0.945 -9.687 1.00 81.75 90 ASP A CA 1
ATOM 714 C C . ASP A 1 90 ? 17.012 0.227 -10.670 1.00 81.75 90 ASP A C 1
ATOM 716 O O . ASP A 1 90 ? 16.320 -0.745 -10.335 1.00 81.75 90 ASP A O 1
ATOM 720 N N . ASN A 1 91 ? 17.006 0.711 -11.912 1.00 87.81 91 ASN A N 1
ATOM 721 C CA . ASN A 1 91 ? 16.300 0.092 -13.026 1.00 87.81 91 ASN A CA 1
ATOM 722 C C . ASN A 1 91 ? 16.929 -1.256 -13.392 1.00 87.81 91 ASN A C 1
ATOM 724 O O . ASN A 1 91 ? 16.191 -2.183 -13.705 1.00 87.81 91 ASN A O 1
ATOM 728 N N . THR A 1 92 ? 18.251 -1.412 -13.260 1.00 88.50 92 THR A N 1
ATOM 729 C CA . THR A 1 92 ? 18.933 -2.692 -13.523 1.00 88.50 92 THR A CA 1
ATOM 730 C C . THR A 1 92 ? 18.392 -3.789 -12.613 1.00 88.50 92 THR A C 1
ATOM 732 O O . THR A 1 92 ? 17.999 -4.860 -13.076 1.00 88.50 92 THR A O 1
ATOM 735 N N . PHE A 1 93 ? 18.278 -3.490 -11.316 1.00 88.38 93 PHE A N 1
ATOM 736 C CA . PHE A 1 93 ? 17.699 -4.400 -10.331 1.00 88.38 93 PHE A CA 1
ATOM 737 C C . PHE A 1 93 ? 16.243 -4.762 -10.664 1.00 88.38 93 PHE A C 1
ATOM 739 O O . PHE A 1 93 ? 15.848 -5.928 -10.564 1.00 88.38 93 PHE A O 1
ATOM 746 N N . THR A 1 94 ? 15.448 -3.770 -11.073 1.00 87.81 94 THR A N 1
ATOM 747 C CA . THR A 1 94 ? 14.038 -3.966 -11.434 1.00 87.81 94 THR A CA 1
ATOM 748 C C . THR A 1 94 ? 13.906 -4.859 -12.669 1.00 87.81 94 THR A C 1
ATOM 750 O O . THR A 1 94 ? 13.208 -5.874 -12.610 1.00 87.81 94 THR A O 1
ATOM 753 N N . GLY A 1 95 ? 14.632 -4.547 -13.745 1.00 88.19 95 GLY A N 1
ATOM 754 C CA . GLY A 1 95 ? 14.639 -5.321 -14.984 1.00 88.19 95 GLY A CA 1
ATOM 755 C C . GLY A 1 95 ? 15.133 -6.754 -14.793 1.00 88.19 95 GLY A C 1
ATOM 756 O O . GLY A 1 95 ? 14.539 -7.682 -15.337 1.00 88.19 95 GLY A O 1
ATOM 757 N N . GLN A 1 96 ? 16.143 -6.977 -13.946 1.00 91.31 96 GLN A N 1
ATOM 758 C CA . GLN A 1 96 ? 16.643 -8.323 -13.653 1.00 91.31 96 GLN A CA 1
ATOM 759 C C . GLN A 1 96 ? 15.568 -9.231 -13.030 1.00 91.31 96 GLN A C 1
ATOM 761 O O . GLN A 1 96 ? 15.485 -10.413 -13.359 1.00 91.31 96 GLN A O 1
ATOM 766 N N . HIS A 1 97 ? 14.726 -8.695 -12.141 1.00 90.44 97 HIS A N 1
ATOM 767 C CA . HIS A 1 97 ? 13.737 -9.493 -11.407 1.00 90.44 97 HIS A CA 1
ATOM 768 C C . HIS A 1 97 ? 12.361 -9.532 -12.078 1.00 90.44 97 HIS A C 1
ATOM 770 O O . HIS A 1 97 ? 11.639 -10.526 -11.950 1.00 90.44 97 HIS A O 1
ATOM 776 N N . MET A 1 98 ? 11.980 -8.458 -12.769 1.00 92.88 98 MET A N 1
ATOM 777 C CA . MET A 1 98 ? 10.639 -8.275 -13.328 1.00 92.88 98 MET A CA 1
ATOM 778 C C . MET A 1 98 ? 10.617 -8.195 -14.861 1.00 92.88 98 MET A C 1
ATOM 780 O O . MET A 1 98 ? 9.532 -8.143 -15.437 1.00 92.88 98 MET A O 1
ATOM 784 N N . GLY A 1 99 ? 11.766 -8.277 -15.541 1.00 91.44 99 GLY A N 1
ATOM 785 C CA . GLY A 1 99 ? 11.861 -8.147 -17.001 1.00 91.44 99 GLY A CA 1
ATOM 786 C C . GLY A 1 99 ? 11.029 -9.172 -17.773 1.00 91.44 99 GLY A C 1
ATOM 787 O O . GLY A 1 99 ? 10.449 -8.845 -18.803 1.00 91.44 99 GLY A O 1
ATOM 788 N N . LYS A 1 100 ? 10.848 -10.384 -17.226 1.00 93.19 100 LYS A N 1
ATOM 789 C CA . LYS A 1 100 ? 9.947 -11.406 -17.800 1.00 93.19 100 LYS A CA 1
ATOM 790 C C . LYS A 1 100 ? 8.464 -11.002 -17.839 1.00 93.19 100 LYS A C 1
ATOM 792 O O . LYS A 1 100 ? 7.690 -11.649 -18.532 1.00 93.19 100 LYS A O 1
ATOM 797 N N . TYR A 1 101 ? 8.078 -9.969 -17.091 1.00 93.19 101 TYR A N 1
ATOM 798 C CA . TYR A 1 101 ? 6.735 -9.377 -17.077 1.00 93.19 101 TYR A CA 1
ATOM 799 C C . TYR A 1 101 ? 6.681 -8.054 -17.860 1.00 93.19 101 TYR A C 1
ATOM 801 O O . TYR A 1 101 ? 5.735 -7.291 -17.711 1.00 93.19 101 TYR A O 1
ATOM 809 N N . GLY A 1 102 ? 7.714 -7.743 -18.653 1.00 91.56 102 GLY A N 1
ATOM 810 C CA . GLY A 1 102 ? 7.799 -6.493 -19.413 1.00 91.56 102 GLY A CA 1
ATOM 811 C C . GLY A 1 102 ? 8.107 -5.257 -18.562 1.00 91.56 102 GLY A C 1
ATOM 812 O O . GLY A 1 102 ? 7.895 -4.142 -19.023 1.00 91.56 102 GLY A O 1
ATOM 813 N N . ILE A 1 103 ? 8.595 -5.435 -17.330 1.00 93.88 103 ILE A N 1
ATOM 814 C CA . ILE A 1 103 ? 8.923 -4.338 -16.410 1.00 93.88 103 ILE A CA 1
ATOM 815 C C . ILE A 1 103 ? 10.437 -4.178 -16.389 1.00 93.88 103 ILE A C 1
ATOM 817 O O . ILE A 1 103 ? 11.144 -4.983 -15.778 1.00 93.88 103 ILE A O 1
ATOM 821 N N . ILE A 1 104 ? 10.927 -3.152 -17.079 1.00 92.81 104 ILE A N 1
ATOM 822 C CA . ILE A 1 104 ? 12.359 -2.930 -17.304 1.00 92.81 104 ILE A CA 1
ATOM 823 C C . ILE A 1 104 ? 12.874 -1.830 -16.375 1.00 92.81 104 ILE A C 1
ATOM 825 O O . ILE A 1 104 ? 14.014 -1.880 -15.918 1.00 92.81 104 ILE A O 1
ATOM 829 N N . CYS A 1 105 ? 12.024 -0.861 -16.043 1.00 92.75 105 CYS A N 1
ATOM 830 C CA . CYS A 1 105 ? 12.356 0.241 -15.154 1.00 92.75 105 CYS A CA 1
ATOM 831 C C . CYS A 1 105 ? 11.308 0.450 -14.053 1.00 92.75 105 CYS A C 1
ATOM 833 O O . CYS A 1 105 ? 10.245 -0.176 -14.016 1.00 92.75 105 CYS A O 1
ATOM 835 N N . LEU A 1 106 ? 11.608 1.363 -13.130 1.00 92.19 106 LEU A N 1
ATOM 836 C CA . LEU A 1 106 ? 10.699 1.703 -12.040 1.00 92.19 106 LEU A CA 1
ATOM 837 C C . LEU A 1 106 ? 9.411 2.391 -12.525 1.00 92.19 106 LEU A C 1
ATOM 839 O O . LEU A 1 106 ? 8.362 2.234 -11.902 1.00 92.19 106 LEU A O 1
ATOM 843 N N . GLU A 1 107 ? 9.466 3.122 -13.640 1.00 94.00 107 GLU A N 1
ATOM 844 C CA . GLU A 1 107 ? 8.288 3.776 -14.224 1.00 94.00 107 GLU A CA 1
ATOM 845 C C . GLU A 1 107 ? 7.301 2.741 -14.791 1.00 94.00 107 GLU A C 1
ATOM 847 O O . GLU A 1 107 ? 6.100 2.867 -14.555 1.00 94.00 107 GLU A O 1
ATOM 852 N N . ASP A 1 108 ? 7.792 1.660 -15.412 1.00 94.56 108 ASP A N 1
ATOM 853 C CA . ASP A 1 108 ? 6.954 0.532 -15.854 1.00 94.56 108 ASP A CA 1
ATOM 854 C C . ASP A 1 108 ? 6.240 -0.118 -14.663 1.00 94.56 108 ASP A C 1
ATOM 856 O O . ASP A 1 108 ? 5.056 -0.448 -14.726 1.00 94.56 108 ASP A O 1
ATOM 860 N N . LEU A 1 109 ? 6.946 -0.250 -13.535 1.00 94.62 109 LEU A N 1
ATOM 861 C CA . LEU A 1 109 ? 6.402 -0.795 -12.292 1.00 94.62 109 LEU A CA 1
ATOM 862 C C . LEU A 1 109 ? 5.298 0.111 -11.719 1.00 94.62 109 LEU A C 1
ATOM 864 O O . LEU A 1 109 ? 4.245 -0.383 -11.304 1.00 94.62 109 LEU A O 1
ATOM 868 N N . ILE A 1 110 ? 5.508 1.431 -11.716 1.00 95.44 110 ILE A N 1
ATOM 869 C CA . ILE A 1 110 ? 4.500 2.422 -11.302 1.00 95.44 110 ILE A CA 1
ATOM 870 C C . ILE A 1 110 ? 3.276 2.347 -12.221 1.00 95.44 110 ILE A C 1
ATOM 872 O O . ILE A 1 110 ? 2.142 2.311 -11.732 1.00 95.44 110 ILE A O 1
ATOM 876 N N . HIS A 1 111 ? 3.502 2.283 -13.534 1.00 95.56 111 HIS A N 1
ATOM 877 C CA . HIS A 1 111 ? 2.449 2.177 -14.535 1.00 95.56 111 HIS A CA 1
ATOM 878 C C . HIS A 1 111 ? 1.613 0.905 -14.355 1.00 95.56 111 HIS A C 1
ATOM 880 O O . HIS A 1 111 ? 0.386 0.985 -14.277 1.00 95.56 111 HIS A O 1
ATOM 886 N N . GLU A 1 112 ? 2.256 -0.252 -14.194 1.00 96.06 112 GLU A N 1
ATOM 887 C CA . GLU A 1 112 ? 1.583 -1.540 -14.000 1.00 96.06 112 GLU A CA 1
ATOM 888 C C . GLU A 1 112 ? 0.715 -1.554 -12.729 1.00 96.06 112 GLU A C 1
ATOM 890 O O . GLU A 1 112 ? -0.415 -2.063 -12.731 1.00 96.06 112 GLU A O 1
ATOM 895 N N . ILE A 1 113 ? 1.195 -0.933 -11.643 1.00 96.56 113 ILE A N 1
ATOM 896 C CA . ILE A 1 113 ? 0.422 -0.770 -10.406 1.00 96.56 113 ILE A CA 1
ATOM 897 C C . ILE A 1 113 ? -0.780 0.153 -10.612 1.00 96.56 113 ILE A C 1
ATOM 899 O O . ILE A 1 113 ? -1.897 -0.232 -10.255 1.00 96.56 113 ILE A O 1
ATOM 903 N N . TYR A 1 114 ? -0.574 1.353 -11.163 1.00 96.31 114 TYR A N 1
ATOM 904 C CA . TYR A 1 114 ? -1.627 2.363 -11.301 1.00 96.31 114 TYR A CA 1
ATOM 905 C C . TYR A 1 114 ? -2.738 1.927 -12.258 1.00 96.31 114 TYR A C 1
ATOM 907 O O . TYR A 1 114 ? -3.921 2.013 -11.923 1.00 96.31 114 TYR A O 1
ATOM 915 N N . SER A 1 115 ? -2.352 1.403 -13.420 1.00 94.69 115 SER A N 1
ATOM 916 C CA . SER A 1 115 ? -3.269 0.936 -14.463 1.00 94.69 115 SER A CA 1
ATOM 917 C C . SER A 1 115 ? -3.944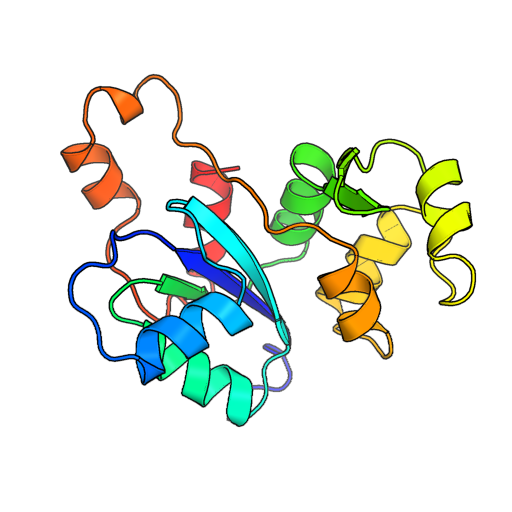 -0.391 -14.097 1.00 94.69 115 SER A C 1
ATOM 919 O O . SER A 1 115 ? -4.930 -0.791 -14.725 1.00 94.69 115 SER A O 1
ATOM 921 N N . VAL A 1 116 ? -3.465 -1.063 -13.041 1.00 95.75 116 VAL A N 1
ATOM 922 C CA . VAL A 1 116 ? -3.939 -2.379 -12.598 1.00 95.75 116 VAL A CA 1
ATOM 923 C C . VAL A 1 116 ? -3.896 -3.366 -13.760 1.00 95.75 116 VAL A C 1
ATOM 925 O O . VAL A 1 116 ? -4.932 -3.930 -14.153 1.00 95.75 116 VAL A O 1
ATOM 928 N N . GLY A 1 117 ? -2.699 -3.512 -14.325 1.00 93.88 117 GLY A N 1
ATOM 929 C CA . GLY A 1 117 ? -2.447 -4.339 -15.494 1.00 93.88 117 GLY A CA 1
ATOM 930 C C . GLY A 1 117 ? -2.585 -5.839 -15.222 1.00 93.88 117 GLY A C 1
ATOM 931 O O . GLY A 1 117 ? -3.191 -6.288 -14.231 1.00 93.88 117 GLY A O 1
ATOM 932 N N . MET A 1 118 ? -2.090 -6.629 -16.171 1.00 94.38 118 MET A N 1
ATOM 933 C CA . MET A 1 118 ? -2.215 -8.085 -16.155 1.00 94.38 118 MET A CA 1
ATOM 934 C C . MET A 1 118 ? -1.377 -8.708 -15.032 1.00 94.38 118 MET A C 1
ATOM 936 O O . MET A 1 118 ? -1.860 -9.593 -14.317 1.00 94.38 118 MET A O 1
ATOM 940 N N . ASP A 1 119 ? -0.181 -8.171 -14.806 1.00 96.00 119 ASP A N 1
ATOM 941 C CA . ASP A 1 119 ? 0.804 -8.662 -13.850 1.00 96.00 119 ASP A CA 1
ATOM 942 C C . ASP A 1 119 ? 0.746 -7.943 -12.498 1.00 96.00 119 ASP A C 1
ATOM 944 O O . ASP A 1 119 ? 1.523 -8.261 -11.595 1.00 96.00 119 ASP A O 1
ATOM 948 N N . PHE A 1 120 ? -0.249 -7.072 -12.278 1.00 95.75 120 PHE A N 1
ATOM 949 C CA . PHE A 1 120 ? -0.489 -6.365 -11.013 1.00 95.75 120 PHE A CA 1
ATOM 950 C C . PHE A 1 120 ? -0.295 -7.246 -9.774 1.00 95.75 120 PHE A C 1
ATOM 952 O O . PHE A 1 120 ? 0.268 -6.808 -8.774 1.00 95.75 120 PHE A O 1
ATOM 959 N N . ARG A 1 121 ? -0.778 -8.496 -9.798 1.00 94.94 121 ARG A N 1
ATOM 960 C CA . ARG A 1 121 ? -0.641 -9.411 -8.653 1.00 94.94 121 ARG A CA 1
ATOM 961 C C . ARG A 1 121 ? 0.824 -9.739 -8.367 1.00 94.94 121 ARG A C 1
ATOM 963 O O . ARG A 1 121 ? 1.208 -9.796 -7.202 1.00 94.94 121 ARG A O 1
ATOM 970 N N . VAL A 1 122 ? 1.612 -9.987 -9.407 1.00 95.19 122 VAL A N 1
ATOM 971 C CA . VAL A 1 122 ? 3.039 -10.295 -9.295 1.00 95.19 122 VAL A CA 1
ATOM 972 C C . VAL A 1 122 ? 3.788 -9.064 -8.801 1.00 95.19 122 VAL A C 1
ATOM 974 O O . VAL A 1 122 ? 4.466 -9.144 -7.779 1.00 95.19 122 VAL A O 1
ATOM 977 N N . VAL A 1 123 ? 3.565 -7.913 -9.436 1.00 95.44 123 VAL A N 1
ATOM 978 C CA . VAL A 1 123 ? 4.220 -6.646 -9.083 1.00 95.44 123 VAL A CA 1
ATOM 979 C C . VAL A 1 123 ? 3.858 -6.192 -7.675 1.00 95.44 123 VAL A C 1
ATOM 981 O O . VAL A 1 123 ? 4.724 -5.866 -6.869 1.00 95.44 123 VAL A O 1
ATOM 984 N N . SER A 1 124 ? 2.574 -6.238 -7.322 1.00 95.50 124 SER A N 1
ATOM 985 C CA . SER A 1 124 ? 2.118 -5.868 -5.984 1.00 95.50 124 SER A CA 1
ATOM 986 C C . SER A 1 124 ? 2.732 -6.770 -4.918 1.00 95.50 124 SER A C 1
ATOM 988 O O . SER A 1 124 ? 3.058 -6.271 -3.846 1.00 95.50 124 SER A O 1
ATOM 990 N N . ASN A 1 125 ? 2.930 -8.067 -5.191 1.00 94.06 125 ASN A N 1
ATOM 991 C CA . ASN A 1 125 ? 3.585 -9.006 -4.271 1.00 94.06 125 ASN A CA 1
ATOM 992 C C . ASN A 1 125 ? 5.107 -8.841 -4.205 1.00 94.06 125 ASN A C 1
ATOM 994 O O . ASN A 1 125 ? 5.690 -9.118 -3.153 1.00 94.06 125 ASN A O 1
ATOM 998 N N . PHE A 1 126 ? 5.725 -8.411 -5.304 1.00 94.56 126 PHE A N 1
ATOM 999 C CA . PHE A 1 126 ? 7.133 -8.043 -5.361 1.00 94.56 126 PHE A CA 1
ATOM 1000 C C . PHE A 1 126 ? 7.414 -6.821 -4.487 1.00 94.56 126 PHE A C 1
ATOM 1002 O O . PHE A 1 126 ? 8.387 -6.823 -3.739 1.00 94.56 126 PHE A O 1
ATOM 1009 N N . ILE A 1 127 ? 6.525 -5.825 -4.498 1.00 94.69 127 ILE A N 1
ATOM 1010 C CA . ILE A 1 127 ? 6.619 -4.666 -3.610 1.00 94.69 127 ILE A CA 1
ATOM 1011 C C . ILE A 1 127 ? 6.275 -5.084 -2.171 1.00 94.69 127 ILE A C 1
ATOM 1013 O O . ILE A 1 127 ? 5.195 -5.606 -1.866 1.00 94.69 127 ILE A O 1
ATOM 1017 N N . TRP A 1 128 ? 7.203 -4.832 -1.256 1.00 94.81 128 TRP A N 1
ATOM 1018 C CA . TRP A 1 128 ? 7.002 -4.985 0.175 1.00 94.81 128 TRP A CA 1
ATOM 1019 C C . TRP A 1 128 ? 5.987 -3.944 0.681 1.00 94.81 128 TRP A C 1
ATOM 1021 O O . TRP A 1 128 ? 6.035 -2.795 0.243 1.00 94.81 128 TRP A O 1
ATOM 1031 N N . PRO A 1 129 ? 5.082 -4.288 1.622 1.00 94.56 129 PRO A N 1
ATOM 1032 C CA . PRO A 1 129 ? 4.152 -3.317 2.195 1.00 94.56 129 PRO A CA 1
ATOM 1033 C C . PRO A 1 129 ? 4.865 -2.061 2.703 1.00 94.56 129 PRO A C 1
ATOM 1035 O O . PRO A 1 129 ? 5.806 -2.153 3.496 1.00 94.56 129 PRO A O 1
ATOM 1038 N N . PHE A 1 130 ? 4.397 -0.893 2.271 1.00 95.31 130 PHE A N 1
ATOM 1039 C CA . PHE A 1 130 ? 5.010 0.387 2.598 1.00 95.31 130 PHE A CA 1
ATOM 1040 C C . PHE A 1 130 ? 5.005 0.593 4.105 1.00 95.31 130 PHE A C 1
ATOM 1042 O O . PHE A 1 130 ? 3.967 0.454 4.754 1.00 95.31 130 PHE A O 1
ATOM 1049 N N . LYS A 1 131 ? 6.162 0.940 4.667 1.00 91.81 131 LYS A N 1
ATOM 1050 C CA . LYS A 1 131 ? 6.251 1.436 6.039 1.00 91.81 131 LYS A CA 1
ATOM 1051 C C . LYS A 1 131 ? 6.121 2.951 5.978 1.00 91.81 131 LYS A C 1
ATOM 1053 O O . LYS A 1 131 ? 7.086 3.639 5.644 1.00 91.81 131 LYS A O 1
ATOM 1058 N N . LEU A 1 132 ? 4.926 3.450 6.254 1.00 90.62 132 LEU A N 1
ATOM 1059 C CA . LEU A 1 132 ? 4.684 4.879 6.348 1.00 90.62 132 LEU A CA 1
ATOM 1060 C C . LEU A 1 132 ? 5.170 5.372 7.714 1.00 90.62 132 LEU A C 1
ATOM 1062 O O . LEU A 1 132 ? 5.216 4.601 8.678 1.00 90.62 132 LEU A O 1
ATOM 1066 N N . SER A 1 133 ? 5.611 6.622 7.776 1.00 81.44 133 SER A N 1
ATOM 1067 C CA . SER A 1 133 ? 6.104 7.220 9.013 1.00 81.44 133 SER A CA 1
ATOM 1068 C C . SER A 1 133 ? 5.283 8.436 9.350 1.00 81.44 133 SER A C 1
ATOM 1070 O O . SER A 1 133 ? 4.870 9.189 8.482 1.00 81.44 133 SER A O 1
ATOM 1072 N N . VAL A 1 134 ? 5.129 8.654 10.640 1.00 70.62 134 VAL A N 1
ATOM 1073 C CA . VAL A 1 134 ? 4.679 9.927 11.165 1.00 70.62 134 VAL A CA 1
ATOM 1074 C C . VAL A 1 134 ? 5.863 10.894 11.129 1.00 70.62 134 VAL A C 1
ATOM 1076 O O . VAL A 1 134 ? 6.997 10.474 11.385 1.00 70.62 134 VAL A O 1
ATOM 1079 N N . ALA A 1 135 ? 5.635 12.167 10.805 1.00 63.56 135 ALA A N 1
ATOM 1080 C CA . ALA A 1 135 ? 6.663 13.194 10.953 1.00 63.56 135 ALA A CA 1
ATOM 1081 C C . ALA A 1 135 ? 7.156 13.240 12.413 1.00 63.56 135 ALA A C 1
ATOM 1083 O O . ALA A 1 135 ? 6.351 13.208 13.342 1.00 63.56 135 ALA A O 1
ATOM 1084 N N . HIS A 1 136 ? 8.472 13.338 12.632 1.00 54.19 136 HIS A N 1
ATOM 1085 C CA . HIS A 1 136 ? 9.088 13.256 13.968 1.00 54.19 136 HIS A CA 1
ATOM 1086 C C . HIS A 1 136 ? 8.492 14.228 15.006 1.00 54.19 136 HIS A C 1
ATOM 1088 O O . HIS A 1 136 ? 8.472 13.909 16.193 1.00 54.19 136 HIS A O 1
ATOM 1094 N N . HIS A 1 137 ? 7.965 15.379 14.577 1.00 49.00 137 HIS A N 1
ATOM 1095 C CA . HIS A 1 137 ? 7.305 16.345 15.461 1.00 49.00 137 HIS A CA 1
ATOM 1096 C C . HIS A 1 137 ? 5.918 15.886 15.942 1.00 49.00 137 HIS A C 1
ATOM 1098 O O . HIS A 1 137 ? 5.576 16.124 17.095 1.00 49.00 137 HIS A O 1
ATOM 1104 N N . ALA A 1 138 ? 5.165 15.161 15.110 1.00 52.78 138 ALA A N 1
ATOM 1105 C CA . ALA A 1 138 ? 3.851 14.614 15.457 1.00 52.78 138 ALA A CA 1
ATOM 1106 C C . ALA A 1 138 ? 3.940 13.313 16.282 1.00 52.78 138 ALA A C 1
ATOM 1108 O O . ALA A 1 138 ? 2.973 12.916 16.915 1.00 52.78 138 ALA A O 1
ATOM 1109 N N . ALA A 1 139 ? 5.110 12.666 16.347 1.00 54.47 139 ALA A N 1
ATOM 1110 C CA . ALA A 1 139 ? 5.322 11.502 17.213 1.00 54.47 139 ALA A CA 1
ATOM 1111 C C . ALA A 1 139 ? 5.322 11.845 18.718 1.00 54.47 139 ALA A C 1
ATOM 1113 O O . ALA A 1 139 ? 5.177 10.948 19.543 1.00 54.47 139 ALA A O 1
ATOM 1114 N N . ARG A 1 140 ? 5.490 13.127 19.083 1.00 60.09 140 ARG A N 1
ATOM 1115 C CA . ARG A 1 140 ? 5.369 13.603 20.474 1.00 60.09 140 ARG A CA 1
ATOM 1116 C C . ARG A 1 140 ? 3.912 13.789 20.918 1.00 60.09 140 ARG A C 1
ATOM 1118 O O . ARG A 1 140 ? 3.668 13.827 22.117 1.00 60.09 140 ARG A O 1
ATOM 1125 N N . ASP A 1 141 ? 2.977 13.878 19.972 1.00 69.69 141 ASP A N 1
ATOM 1126 C CA . ASP A 1 141 ? 1.539 14.027 20.208 1.00 69.69 141 ASP A CA 1
ATOM 1127 C C . ASP A 1 141 ? 0.761 12.998 19.371 1.00 69.69 141 ASP A C 1
ATOM 1129 O O . ASP A 1 141 ? 0.226 13.282 18.297 1.00 69.69 141 ASP A O 1
ATOM 1133 N N . GLU A 1 142 ? 0.720 11.761 19.869 1.00 66.38 142 GLU A N 1
ATOM 1134 C CA . GLU A 1 142 ? -0.006 10.661 19.225 1.00 66.38 142 GLU A CA 1
ATOM 1135 C C . GLU A 1 142 ? -1.509 10.966 19.076 1.00 66.38 142 GLU A C 1
ATOM 1137 O O . GLU A 1 142 ? -2.134 10.560 18.093 1.00 66.38 142 GLU A O 1
ATOM 1142 N N . ALA A 1 143 ? -2.089 11.723 20.013 1.00 66.19 143 ALA A N 1
ATOM 1143 C CA . ALA A 1 143 ? -3.495 12.111 19.971 1.00 66.19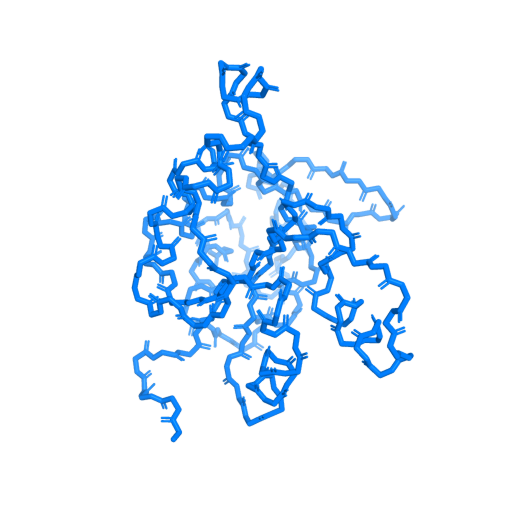 143 ALA A CA 1
ATOM 1144 C C . ALA A 1 143 ? -3.771 13.131 18.853 1.00 66.19 143 ALA A C 1
ATOM 1146 O O . ALA A 1 143 ? -4.726 12.956 18.090 1.00 66.19 143 ALA A O 1
ATOM 1147 N N . GLY A 1 144 ? -2.920 14.151 18.713 1.00 69.50 144 GLY A N 1
ATOM 1148 C CA . GLY A 1 144 ? -2.961 15.113 17.609 1.00 69.50 144 GLY A CA 1
ATOM 1149 C C . GLY A 1 144 ? -2.758 14.445 16.252 1.00 69.50 144 GLY A C 1
ATOM 1150 O O . GLY A 1 144 ? -3.542 14.660 15.331 1.00 69.50 144 GLY A O 1
ATOM 1151 N N . LEU A 1 145 ? -1.805 13.515 16.153 1.00 70.62 145 LEU A N 1
ATOM 1152 C CA . LEU A 1 145 ? -1.602 12.720 14.944 1.00 70.62 145 LEU A CA 1
ATOM 1153 C C . LEU A 1 145 ? -2.858 11.938 14.537 1.00 70.62 145 LEU A C 1
ATOM 1155 O O . LEU A 1 145 ? -3.242 11.930 13.367 1.00 70.62 145 LEU A O 1
ATOM 1159 N N . LEU A 1 146 ? -3.478 11.223 15.479 1.00 71.94 146 LEU A N 1
ATOM 1160 C CA . LEU A 1 146 ? -4.682 10.442 15.194 1.00 71.94 146 LEU A CA 1
ATOM 1161 C C . LEU A 1 146 ? -5.844 11.345 14.771 1.00 71.94 146 LEU A C 1
ATOM 1163 O O . LEU A 1 146 ? -6.642 10.953 13.916 1.00 71.94 146 LEU A O 1
ATOM 1167 N N . LYS A 1 147 ? -5.916 12.561 15.323 1.00 74.75 147 LYS A N 1
ATOM 1168 C CA . LYS A 1 147 ? -6.875 13.587 14.908 1.00 74.75 147 LYS A CA 1
ATOM 1169 C C . LYS A 1 147 ? -6.621 14.048 13.468 1.00 74.75 147 LYS A C 1
ATOM 1171 O O . LYS A 1 147 ? -7.578 14.130 12.701 1.00 74.75 147 LYS A O 1
ATOM 1176 N N . ASP A 1 148 ? -5.361 14.255 13.090 1.00 76.06 148 ASP A N 1
ATOM 1177 C CA . ASP A 1 148 ? -4.963 14.717 11.754 1.00 76.06 148 ASP A CA 1
ATOM 1178 C C . ASP A 1 148 ? -5.148 13.647 10.668 1.00 76.06 148 ASP A C 1
ATOM 1180 O O . ASP A 1 148 ? -5.642 13.939 9.577 1.00 76.06 148 ASP A O 1
ATOM 1184 N N . ILE A 1 149 ? -4.804 12.388 10.967 1.00 81.44 149 ILE A N 1
ATOM 1185 C CA . ILE A 1 149 ? -5.059 11.239 10.079 1.00 81.44 149 ILE A CA 1
ATOM 1186 C C . ILE A 1 149 ? -6.572 10.997 9.955 1.00 81.44 149 ILE A C 1
ATOM 1188 O O . ILE A 1 149 ? -7.078 10.602 8.898 1.00 81.44 149 ILE A O 1
ATOM 1192 N N . GLY A 1 150 ? -7.309 11.235 11.039 1.00 84.94 150 GLY A N 1
ATOM 1193 C CA . GLY A 1 150 ? -8.750 11.072 11.142 1.00 84.94 150 GLY A CA 1
ATOM 1194 C C . GLY A 1 150 ? -9.203 9.610 11.245 1.00 84.94 150 GLY A C 1
ATOM 1195 O O . GLY A 1 150 ? -8.467 8.706 11.638 1.00 84.94 150 GLY A O 1
ATOM 1196 N N . ASN A 1 151 ? -10.462 9.360 10.883 1.00 89.75 151 ASN A N 1
ATOM 1197 C CA . ASN A 1 151 ? -11.106 8.065 11.085 1.00 89.75 151 ASN A CA 1
ATOM 1198 C C . ASN A 1 151 ? -10.721 6.964 10.064 1.00 89.75 151 ASN A C 1
ATOM 1200 O O . ASN A 1 151 ? -10.386 7.237 8.910 1.00 89.75 151 ASN A O 1
ATOM 1204 N N . PRO A 1 152 ? -10.788 5.684 10.457 1.00 93.06 152 PRO A N 1
ATOM 1205 C CA . PRO A 1 152 ? -10.734 4.553 9.532 1.00 93.06 152 PRO A CA 1
ATOM 1206 C C . PRO A 1 152 ? -11.925 4.521 8.569 1.00 93.06 152 PRO A C 1
ATOM 1208 O O . PRO A 1 152 ? -12.896 5.255 8.745 1.00 93.06 152 PRO A O 1
ATOM 1211 N N . GLY A 1 153 ? -11.859 3.638 7.574 1.00 94.75 153 GLY A N 1
ATOM 1212 C CA . GLY A 1 153 ? -12.925 3.432 6.599 1.00 94.75 153 GLY A CA 1
ATOM 1213 C C . GLY A 1 153 ? -12.626 3.982 5.197 1.00 94.75 153 GLY A C 1
ATOM 1214 O O . GLY A 1 153 ? -11.481 4.338 4.889 1.00 94.75 153 GLY A O 1
ATOM 1215 N N . PRO A 1 154 ? -13.646 4.021 4.318 1.00 94.62 154 PRO A N 1
ATOM 1216 C CA . PRO A 1 154 ? -13.525 4.561 2.970 1.00 94.62 154 PRO A CA 1
ATOM 1217 C C . PRO A 1 154 ? -13.256 6.068 2.999 1.00 94.62 154 PRO A C 1
ATOM 1219 O O . PRO A 1 154 ? -14.007 6.838 3.588 1.00 94.62 154 PRO A O 1
ATOM 1222 N N . ARG A 1 155 ? -12.203 6.495 2.302 1.00 93.62 155 ARG A N 1
ATOM 1223 C CA . ARG A 1 155 ? -11.795 7.901 2.157 1.00 93.62 155 ARG A CA 1
ATOM 1224 C C . ARG A 1 155 ? -11.957 8.444 0.741 1.00 93.62 155 ARG A C 1
ATOM 1226 O O . ARG A 1 155 ? -11.686 9.612 0.502 1.00 93.62 155 ARG A O 1
ATOM 1233 N N . GLY A 1 156 ? -12.350 7.612 -0.224 1.00 92.56 156 GLY A N 1
ATOM 1234 C CA . GLY A 1 156 ? -12.423 8.035 -1.625 1.00 92.56 156 GLY A CA 1
ATOM 1235 C C . GLY A 1 156 ? -11.084 8.617 -2.093 1.00 92.56 156 GLY A C 1
ATOM 1236 O O . GLY A 1 156 ? -10.058 7.949 -1.985 1.00 92.56 156 GLY A O 1
ATOM 1237 N N . MET A 1 157 ? -11.088 9.856 -2.585 1.00 92.50 157 MET A N 1
ATOM 1238 C CA . MET A 1 157 ? -9.872 10.553 -3.026 1.00 92.50 157 MET A CA 1
ATOM 1239 C C . MET A 1 157 ? -9.048 11.148 -1.871 1.00 92.50 157 MET A C 1
ATOM 1241 O O . MET A 1 157 ? -7.859 11.411 -2.056 1.00 92.50 157 MET A O 1
ATOM 1245 N N . ASP A 1 158 ? -9.610 11.295 -0.670 1.00 91.38 158 ASP A N 1
ATOM 1246 C CA . ASP A 1 158 ? -8.920 11.919 0.471 1.00 91.38 158 ASP A CA 1
ATOM 1247 C C . ASP A 1 158 ? -7.799 11.042 1.041 1.00 91.38 158 ASP A C 1
ATOM 1249 O O . ASP A 1 158 ? -6.953 11.507 1.805 1.00 91.38 158 ASP A O 1
ATOM 1253 N N . VAL A 1 159 ? -7.712 9.777 0.607 1.00 92.62 159 VAL A N 1
ATOM 1254 C CA . VAL A 1 159 ? -6.566 8.907 0.912 1.00 92.62 159 VAL A CA 1
ATOM 1255 C C . VAL A 1 159 ? -5.239 9.533 0.473 1.00 92.62 159 VAL A C 1
ATOM 1257 O O . VAL A 1 159 ? -4.211 9.295 1.099 1.00 92.62 159 VAL A O 1
ATOM 1260 N N . ASN A 1 160 ? -5.249 10.364 -0.575 1.00 93.06 160 ASN A N 1
ATOM 1261 C CA . ASN A 1 160 ? -4.048 11.028 -1.079 1.00 93.06 160 ASN A CA 1
ATOM 1262 C C . ASN A 1 160 ? -3.473 12.026 -0.060 1.00 93.06 160 ASN A C 1
ATOM 1264 O O . ASN A 1 160 ? -2.255 12.190 0.005 1.00 93.06 160 ASN A O 1
ATOM 1268 N N . SER A 1 161 ? -4.319 12.632 0.778 1.00 90.06 161 SER A N 1
ATOM 1269 C CA . SER A 1 161 ? -3.886 13.500 1.879 1.00 90.06 161 SER A CA 1
ATOM 1270 C C . SER A 1 161 ? -3.176 12.699 2.971 1.00 90.06 161 SER A C 1
ATOM 1272 O O . SER A 1 161 ? -2.099 13.095 3.407 1.00 90.06 161 SER A O 1
ATOM 1274 N N . ILE A 1 162 ? -3.710 11.523 3.327 1.00 87.25 162 ILE A N 1
ATOM 1275 C CA . ILE A 1 162 ? -3.073 10.597 4.281 1.00 87.25 162 ILE A CA 1
ATOM 1276 C C . ILE A 1 162 ? -1.716 10.129 3.742 1.00 87.25 162 ILE A C 1
ATOM 1278 O O . ILE A 1 162 ? -0.725 10.123 4.467 1.00 87.25 162 ILE A O 1
ATOM 1282 N N . ILE A 1 163 ? -1.648 9.768 2.456 1.00 90.19 163 ILE A N 1
ATOM 1283 C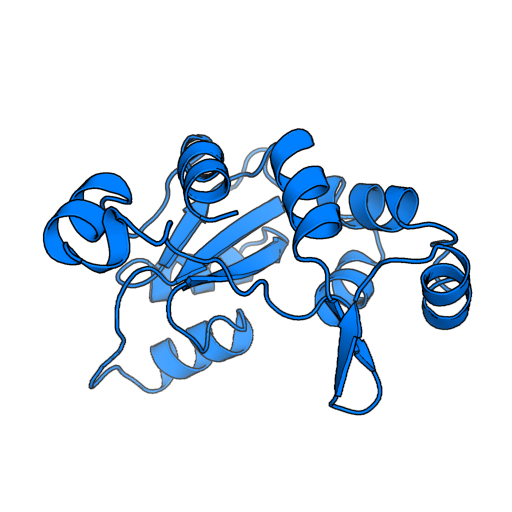 CA . ILE A 1 163 ? -0.385 9.387 1.813 1.00 90.19 163 ILE A CA 1
ATOM 1284 C C . ILE A 1 163 ? 0.612 10.541 1.904 1.00 90.19 163 ILE A C 1
ATOM 1286 O O . ILE A 1 163 ? 1.740 10.321 2.317 1.00 90.19 163 ILE A O 1
ATOM 1290 N N . LYS A 1 164 ? 0.208 11.770 1.574 1.00 88.56 164 LYS A N 1
ATOM 1291 C CA . LYS A 1 164 ? 1.096 12.938 1.619 1.00 88.56 164 LYS A CA 1
ATOM 1292 C C . LYS A 1 164 ? 1.618 13.237 3.030 1.00 88.56 164 LYS A C 1
ATOM 1294 O O . LYS A 1 164 ? 2.754 13.674 3.160 1.00 88.56 164 LYS A O 1
ATOM 1299 N N . GLN A 1 165 ? 0.804 13.019 4.062 1.00 83.56 165 GLN A N 1
ATOM 1300 C CA . GLN A 1 165 ? 1.194 13.236 5.459 1.00 83.56 165 GLN A CA 1
ATOM 1301 C C . GLN A 1 165 ? 2.148 12.158 5.992 1.00 83.56 165 GLN A C 1
ATOM 1303 O O . GLN A 1 165 ? 2.992 12.464 6.830 1.00 83.56 165 GLN A O 1
ATOM 1308 N N . LEU A 1 166 ? 1.997 10.907 5.541 1.00 82.81 166 LEU A N 1
ATOM 1309 C CA . LEU A 1 166 ? 2.731 9.759 6.087 1.00 82.81 166 LEU A CA 1
ATOM 1310 C C . LEU A 1 166 ? 3.887 9.255 5.194 1.00 82.81 166 LEU A C 1
ATOM 1312 O O . LEU A 1 166 ? 4.620 8.334 5.586 1.00 82.81 166 LEU A O 1
ATOM 1316 N N . ASN A 1 167 ? 4.018 9.791 3.974 1.00 80.69 167 ASN A N 1
ATOM 1317 C CA . ASN A 1 167 ? 5.052 9.426 2.999 1.00 80.69 167 ASN A CA 1
ATOM 1318 C C . ASN A 1 167 ? 6.324 10.266 3.124 1.00 80.69 167 ASN A C 1
ATOM 1320 O O . ASN A 1 167 ? 6.271 11.430 3.550 1.00 80.69 167 ASN A O 1
#

Secondary structure (DSSP, 8-state):
---TT--EEEEEE-S---S--HHHHHHHHHTT--STTEEEEEE-SHHHHHHHHHHTTTEEEE---HHHHHHHHHHH-EEEETTEEEE---HHHHHHHHGGGT--SHHHHHHHHHHT-SSHHHHHHHBPPEE----TTGGG-HHHHHHHH--SEEEETTHHHHHHHH-

Sequence (167 aa):
MPSAKNRLAFAVRIREIKGVSPRVQKGVQMLRLRKLFSGAFVKMNKTSMAMLKMVEPYVAWGFPNWKSVRELILKRGQAKIDKGRVALTDNTFTGQHMGKYGIICLEDLIHEIYSVGMDFRVVSNFIWPFKLSVAHHAARDEAGLLKDIGNPGPRGMDVNSIIKQLN

pLDDT: mean 89.2, std 11.06, range [42.44, 97.75]